Protein AF-A0A7G7BV36-F1 (afdb_monomer_lite)

Secondary structure (DSSP, 8-state):
-------SSTTGGGG---GGGGGSTTHHHHHHHHHHHHHHHTTTT--HHHHHHHHHHHHHHTHHHHHHHHHT-HHHHHHHHHHHHHHHHHHHHHHHHHHHHHHHHHT-

Structure (mmCIF, N/CA/C/O backbone):
data_AF-A0A7G7BV36-F1
#
_entry.id   AF-A0A7G7BV36-F1
#
loop_
_atom_site.group_PDB
_atom_site.id
_atom_site.type_symbol
_atom_site.label_atom_id
_atom_site.label_alt_id
_atom_site.label_comp_id
_atom_site.label_asym_id
_atom_site.label_entity_id
_atom_site.label_seq_id
_atom_site.pdbx_PDB_ins_code
_atom_site.Cartn_x
_atom_site.Cartn_y
_atom_site.Cartn_z
_atom_site.occupancy
_atom_site.B_iso_or_equiv
_atom_site.auth_seq_id
_atom_site.auth_comp_id
_atom_site.auth_asym_id
_atom_site.auth_atom_id
_atom_site.pdbx_PDB_model_num
ATOM 1 N N . MET A 1 1 ? 28.307 -38.841 17.014 1.00 47.25 1 MET A N 1
ATOM 2 C CA . MET A 1 1 ? 28.882 -37.527 16.684 1.00 47.25 1 MET A CA 1
ATOM 3 C C . MET A 1 1 ? 28.348 -37.129 15.323 1.00 47.25 1 MET A C 1
ATOM 5 O O . MET A 1 1 ? 28.893 -37.555 14.318 1.00 47.25 1 MET A O 1
ATOM 9 N N . THR A 1 2 ? 27.235 -36.406 15.333 1.00 45.88 2 THR A N 1
ATOM 10 C CA . THR A 1 2 ? 26.705 -35.633 14.204 1.00 45.88 2 THR A CA 1
ATOM 11 C C . THR A 1 2 ? 25.734 -34.646 14.835 1.00 45.88 2 THR A C 1
ATOM 13 O O . THR A 1 2 ? 24.549 -34.919 15.009 1.00 45.88 2 THR A O 1
ATOM 16 N N . GLU A 1 3 ? 26.304 -33.551 15.329 1.00 50.44 3 GLU A N 1
ATOM 17 C CA . GLU A 1 3 ? 25.565 -32.361 15.729 1.00 50.44 3 GLU A CA 1
ATOM 18 C C . GLU A 1 3 ? 24.902 -31.808 14.468 1.00 50.44 3 GLU A C 1
ATOM 20 O O . GLU A 1 3 ? 25.574 -31.354 13.547 1.00 50.44 3 GLU A O 1
ATOM 25 N N . ILE A 1 4 ? 23.578 -31.932 14.386 1.00 60.72 4 ILE A N 1
ATOM 26 C CA . ILE A 1 4 ? 22.799 -31.229 13.373 1.00 60.72 4 ILE A CA 1
ATOM 27 C C . ILE A 1 4 ? 22.741 -29.777 13.841 1.00 60.72 4 ILE A C 1
ATOM 29 O O . ILE A 1 4 ? 22.052 -29.444 14.808 1.00 60.72 4 ILE A O 1
ATOM 33 N N . GLU A 1 5 ? 23.538 -28.948 13.175 1.00 52.69 5 GLU A N 1
ATOM 34 C CA . GLU A 1 5 ? 23.657 -27.504 13.345 1.00 52.69 5 GLU A CA 1
ATOM 35 C C . GLU A 1 5 ? 22.271 -26.843 13.338 1.00 52.69 5 GLU A C 1
ATOM 37 O O . GLU A 1 5 ? 21.683 -26.519 12.307 1.00 52.69 5 GLU A O 1
ATOM 42 N N . THR A 1 6 ? 21.727 -26.635 14.536 1.00 55.41 6 THR A N 1
ATOM 43 C CA . THR A 1 6 ? 20.455 -25.946 14.782 1.00 55.41 6 THR A CA 1
ATOM 44 C C . THR A 1 6 ? 20.695 -24.432 14.756 1.00 55.41 6 THR A C 1
ATOM 46 O O . THR A 1 6 ? 20.451 -23.733 15.734 1.00 55.41 6 THR A O 1
ATOM 49 N N . GLN A 1 7 ? 21.251 -23.913 13.654 1.00 54.50 7 GLN A N 1
ATOM 50 C CA . GLN A 1 7 ? 21.733 -22.524 13.570 1.00 54.50 7 GLN A CA 1
ATOM 51 C C . GLN A 1 7 ? 21.055 -21.670 12.480 1.00 54.50 7 GLN A C 1
ATOM 53 O O . GLN A 1 7 ? 21.550 -20.598 12.144 1.00 54.50 7 GLN A O 1
ATOM 58 N N . ALA A 1 8 ? 19.896 -22.083 11.951 1.00 48.62 8 ALA A N 1
ATOM 59 C CA . ALA A 1 8 ? 19.180 -21.303 10.927 1.00 48.62 8 ALA A CA 1
ATOM 60 C C . ALA A 1 8 ? 17.662 -21.159 11.137 1.00 48.62 8 ALA A C 1
ATOM 62 O O . ALA A 1 8 ? 16.986 -20.595 10.284 1.00 48.62 8 ALA A O 1
ATOM 63 N N . TYR A 1 9 ? 17.100 -21.620 12.261 1.00 46.16 9 TYR A N 1
ATOM 64 C CA . TYR A 1 9 ? 15.658 -21.460 12.520 1.00 46.16 9 TYR A CA 1
ATOM 65 C C . TYR A 1 9 ? 15.308 -20.156 13.262 1.00 46.16 9 TYR A C 1
ATOM 67 O O . TYR A 1 9 ? 14.150 -19.754 13.307 1.00 46.16 9 TYR A O 1
ATOM 75 N N . GLY A 1 10 ? 16.310 -19.449 13.800 1.00 36.19 10 GLY A N 1
ATOM 76 C CA . GLY A 1 10 ? 16.119 -18.198 14.545 1.00 36.19 10 GLY A CA 1
ATOM 77 C C . GLY A 1 10 ? 15.828 -16.959 13.690 1.00 36.19 10 GLY A C 1
ATOM 78 O O . GLY A 1 10 ? 15.470 -15.928 14.246 1.00 36.19 10 GLY A O 1
ATOM 79 N N . SER A 1 11 ? 15.961 -17.028 12.357 1.00 48.06 11 SER A N 1
ATOM 80 C CA . SER A 1 11 ? 15.573 -15.922 11.460 1.00 48.06 11 SER A CA 1
ATOM 81 C C . SER A 1 11 ? 14.212 -16.130 10.785 1.00 48.06 11 SER A C 1
ATOM 83 O O . SER A 1 11 ? 13.743 -15.238 10.087 1.00 48.06 11 SER A O 1
ATOM 85 N N . ALA A 1 12 ? 13.535 -17.263 11.005 1.00 44.81 12 ALA A N 1
ATOM 86 C CA . ALA A 1 12 ? 12.222 -17.528 10.412 1.00 44.81 12 ALA A CA 1
ATOM 87 C C . ALA A 1 12 ? 11.088 -16.681 11.033 1.00 44.81 12 ALA A C 1
ATOM 89 O O . ALA A 1 12 ? 10.037 -16.518 10.418 1.00 44.81 12 ALA A O 1
ATOM 90 N N . GLU A 1 13 ? 11.314 -16.054 12.194 1.00 44.03 13 GLU A N 1
ATOM 91 C CA . GLU A 1 13 ? 10.442 -14.988 12.719 1.00 44.03 13 GLU A CA 1
ATOM 92 C C . GLU A 1 13 ? 10.525 -13.673 11.902 1.00 44.03 13 GLU A C 1
ATOM 94 O O . GLU A 1 13 ? 9.783 -12.731 12.177 1.00 44.03 13 GLU A O 1
ATOM 99 N N . ALA A 1 14 ? 11.389 -13.578 10.878 1.00 50.16 14 ALA A N 1
ATOM 100 C CA . ALA A 1 14 ? 11.705 -12.328 10.178 1.00 50.16 14 ALA A CA 1
ATOM 101 C C . ALA A 1 14 ? 10.730 -11.873 9.070 1.00 50.16 14 ALA A C 1
ATOM 103 O O . ALA A 1 14 ? 11.009 -10.867 8.421 1.00 50.16 14 ALA A O 1
ATOM 104 N N . ALA A 1 15 ? 9.585 -12.522 8.845 1.00 57.12 15 ALA A N 1
ATOM 105 C CA . ALA A 1 15 ? 8.557 -11.981 7.943 1.00 57.12 15 ALA A CA 1
ATOM 106 C C . ALA A 1 15 ? 7.182 -12.629 8.162 1.00 57.12 15 ALA A C 1
ATOM 108 O O . ALA A 1 15 ? 6.621 -13.228 7.243 1.00 57.12 15 ALA A O 1
ATOM 109 N N . TYR A 1 16 ? 6.609 -12.535 9.367 1.00 71.19 16 TYR A N 1
ATOM 110 C CA . TYR A 1 16 ? 5.201 -12.911 9.517 1.00 71.19 16 TYR A CA 1
ATOM 111 C C . TYR A 1 16 ? 4.338 -11.931 8.711 1.00 71.19 16 TYR A C 1
ATOM 113 O O . TYR A 1 16 ? 4.157 -10.774 9.093 1.00 71.19 16 TYR A O 1
ATOM 121 N N . THR A 1 17 ? 3.866 -12.389 7.551 1.00 88.19 17 THR A N 1
ATOM 122 C CA . THR A 1 17 ? 2.973 -11.618 6.688 1.00 88.19 17 THR A CA 1
AT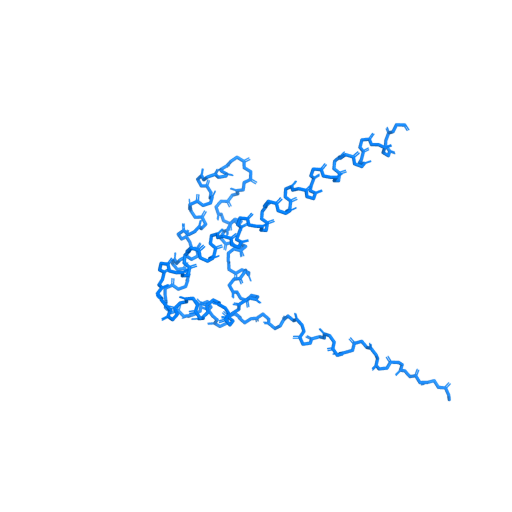OM 123 C C . THR A 1 17 ? 1.578 -11.679 7.290 1.00 88.19 17 THR A C 1
ATOM 125 O O . THR A 1 17 ? 0.946 -12.733 7.331 1.00 88.19 17 THR A O 1
ATOM 128 N N . ASP A 1 18 ? 1.111 -10.544 7.790 1.00 90.94 18 ASP A N 1
ATOM 129 C CA . ASP A 1 18 ? -0.170 -10.419 8.463 1.00 90.94 18 ASP A CA 1
ATOM 130 C C . ASP A 1 18 ? -1.251 -10.010 7.464 1.00 90.94 18 ASP A C 1
ATOM 132 O O . ASP A 1 18 ? -1.534 -8.830 7.259 1.00 90.94 18 ASP A O 1
ATOM 136 N N . TRP A 1 19 ? -1.860 -11.008 6.830 1.00 93.62 19 TRP A N 1
ATOM 137 C CA . TRP A 1 19 ? -2.935 -10.799 5.862 1.00 93.62 19 TRP A CA 1
ATOM 138 C C . TRP A 1 19 ? -4.226 -10.256 6.484 1.00 93.62 19 TRP A C 1
ATOM 140 O O . TRP A 1 19 ? -5.013 -9.635 5.771 1.00 93.62 19 TRP A O 1
ATOM 150 N N . ALA A 1 20 ? -4.427 -10.411 7.798 1.00 95.06 20 ALA A N 1
ATOM 151 C CA . ALA A 1 20 ? -5.638 -9.943 8.474 1.00 95.06 20 ALA A CA 1
ATOM 152 C C . ALA A 1 20 ? -5.758 -8.410 8.465 1.00 95.06 20 ALA A C 1
ATOM 154 O O . ALA A 1 20 ? -6.852 -7.872 8.599 1.00 95.06 20 ALA A O 1
ATOM 155 N N . VAL A 1 21 ? -4.654 -7.679 8.256 1.00 94.62 21 VAL A N 1
ATOM 156 C CA . VAL A 1 21 ? -4.691 -6.216 8.085 1.00 94.62 21 VAL A CA 1
ATOM 157 C C . VAL A 1 21 ? -5.528 -5.778 6.879 1.00 94.62 21 VAL A C 1
ATOM 159 O O . VAL A 1 21 ? -6.016 -4.653 6.845 1.00 94.62 21 VAL A O 1
ATOM 162 N N . LEU A 1 22 ? -5.706 -6.648 5.879 1.00 95.94 22 LEU A N 1
ATOM 163 C CA . LEU A 1 22 ? -6.498 -6.338 4.688 1.00 95.94 22 LEU A CA 1
ATOM 164 C C . LEU A 1 22 ? -8.006 -6.365 4.952 1.00 95.94 22 LEU A C 1
ATOM 166 O O . LEU A 1 22 ? -8.770 -5.895 4.107 1.00 95.94 22 LEU A O 1
ATOM 170 N N . ASP A 1 23 ? -8.428 -6.910 6.088 1.00 96.31 23 ASP A N 1
ATOM 171 C CA . ASP A 1 23 ? -9.835 -6.981 6.479 1.00 96.31 23 ASP A CA 1
ATOM 172 C C . ASP A 1 23 ? -10.248 -5.788 7.358 1.00 96.31 23 ASP A C 1
ATOM 174 O O . ASP A 1 23 ? -11.431 -5.592 7.627 1.00 96.31 23 ASP A O 1
ATOM 178 N N . GLU A 1 24 ? -9.286 -4.945 7.747 1.00 94.25 24 GLU A N 1
ATOM 179 C CA . GLU A 1 24 ? -9.534 -3.675 8.426 1.00 94.25 24 GLU A CA 1
ATOM 180 C C . GLU A 1 24 ? -10.286 -2.705 7.500 1.00 94.25 24 GLU A C 1
ATOM 182 O O . GLU A 1 24 ? -9.975 -2.550 6.308 1.00 94.25 24 GLU A O 1
ATOM 187 N N . GLU A 1 25 ? -11.267 -2.003 8.064 1.00 95.19 25 GLU A N 1
ATOM 188 C CA . GLU A 1 25 ? -12.108 -1.087 7.305 1.00 95.19 25 GLU A CA 1
ATOM 189 C C . GLU A 1 25 ? -11.269 -0.001 6.607 1.00 95.19 25 GLU A C 1
ATOM 191 O O . GLU A 1 25 ? -10.391 0.640 7.186 1.00 95.19 25 GLU A O 1
ATOM 196 N N . GLY A 1 26 ? -11.530 0.201 5.315 1.00 90.88 26 GLY A N 1
ATOM 197 C CA . GLY A 1 26 ? -10.861 1.220 4.508 1.00 90.88 26 GLY A CA 1
ATOM 198 C C . GLY A 1 26 ? -9.489 0.828 3.949 1.00 90.88 26 GLY A C 1
ATOM 199 O O . GLY A 1 26 ? -9.056 1.462 2.985 1.00 90.88 26 GLY A O 1
ATOM 200 N N . VAL A 1 27 ? -8.832 -0.235 4.431 1.00 96.25 27 VAL A N 1
ATOM 201 C CA . VAL A 1 27 ? -7.483 -0.619 3.960 1.00 96.25 27 VAL A CA 1
ATOM 202 C C . VAL A 1 27 ? -7.465 -0.966 2.471 1.00 96.25 27 VAL A C 1
ATOM 204 O O . VAL A 1 27 ? -6.667 -0.407 1.716 1.00 96.25 27 VAL A O 1
ATOM 207 N N . ARG A 1 28 ? -8.382 -1.822 2.004 1.00 96.62 28 ARG A N 1
ATOM 208 C CA . ARG A 1 28 ? -8.467 -2.195 0.575 1.00 96.62 28 ARG A CA 1
ATOM 209 C C . ARG A 1 28 ? -8.823 -1.014 -0.326 1.00 96.62 28 ARG A C 1
ATOM 211 O O . ARG A 1 28 ? -8.300 -0.908 -1.434 1.00 96.62 28 ARG A O 1
ATOM 218 N N . SER A 1 29 ? -9.672 -0.108 0.161 1.00 96.81 29 SER A N 1
ATOM 219 C CA . SER A 1 29 ? -10.034 1.118 -0.561 1.00 96.81 29 SER A CA 1
ATOM 220 C C . SER A 1 29 ? -8.814 2.023 -0.746 1.00 96.81 29 SER A C 1
ATOM 222 O O . SER A 1 29 ? -8.530 2.466 -1.860 1.00 96.81 29 SER A O 1
ATOM 224 N N . VAL A 1 30 ? -8.019 2.210 0.315 1.00 97.50 30 VAL A N 1
ATOM 225 C CA . VAL A 1 30 ? -6.753 2.951 0.246 1.00 97.50 30 VAL A CA 1
ATOM 226 C C . VAL A 1 30 ? -5.765 2.273 -0.705 1.00 97.50 30 VAL A C 1
ATOM 228 O O . VAL A 1 30 ? -5.165 2.958 -1.530 1.00 97.50 30 VAL A O 1
ATOM 231 N N . ALA A 1 31 ? -5.635 0.944 -0.657 1.00 97.19 31 ALA A N 1
ATOM 232 C CA . ALA A 1 31 ? -4.763 0.204 -1.569 1.00 97.19 31 ALA A CA 1
ATOM 233 C C . ALA A 1 31 ? -5.150 0.413 -3.043 1.00 97.19 31 ALA A C 1
ATOM 235 O O . ALA A 1 31 ? -4.279 0.649 -3.879 1.00 97.19 31 ALA A O 1
ATOM 236 N N . ARG A 1 32 ? -6.448 0.378 -3.379 1.00 97.12 32 ARG A N 1
ATOM 237 C CA . ARG A 1 32 ? -6.910 0.648 -4.751 1.00 97.12 32 ARG A CA 1
ATOM 238 C C . ARG A 1 32 ? -6.705 2.110 -5.146 1.00 97.12 32 ARG A C 1
ATOM 240 O O . ARG A 1 32 ? -6.302 2.377 -6.274 1.00 97.12 32 ARG A O 1
ATOM 247 N N . ALA A 1 33 ? -6.942 3.054 -4.235 1.00 97.12 33 ALA A N 1
ATOM 248 C CA . ALA A 1 33 ? -6.721 4.476 -4.494 1.00 97.12 33 ALA A CA 1
ATOM 249 C C . ALA A 1 33 ? -5.246 4.777 -4.812 1.00 97.12 33 ALA A C 1
ATOM 251 O O . ALA A 1 33 ? -4.964 5.434 -5.816 1.00 97.12 33 ALA A O 1
ATOM 252 N N . VAL A 1 34 ? -4.320 4.232 -4.013 1.00 96.19 34 VAL A N 1
ATOM 253 C CA . VAL A 1 34 ? -2.874 4.362 -4.242 1.00 96.19 34 VAL A CA 1
ATOM 254 C C . VAL A 1 34 ? -2.476 3.713 -5.564 1.00 96.19 34 VAL A C 1
ATOM 256 O O . VAL A 1 34 ? -1.794 4.354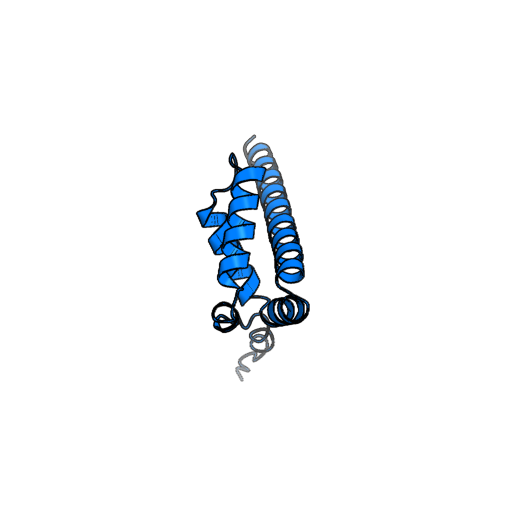 -6.356 1.00 96.19 34 VAL A O 1
ATOM 259 N N . ALA A 1 35 ? -2.942 2.492 -5.844 1.00 94.81 35 ALA A N 1
ATOM 260 C CA . ALA A 1 35 ? -2.643 1.793 -7.094 1.00 94.81 35 ALA A CA 1
ATOM 261 C C . ALA A 1 35 ? -3.114 2.572 -8.328 1.00 94.81 35 ALA A C 1
ATOM 263 O O . ALA A 1 35 ? -2.357 2.750 -9.276 1.00 94.81 35 ALA A O 1
ATOM 264 N N . ARG A 1 36 ? -4.330 3.128 -8.288 1.00 94.31 36 ARG A N 1
ATOM 265 C CA . ARG A 1 36 ? -4.875 3.948 -9.377 1.00 94.31 36 ARG A CA 1
ATOM 266 C C . ARG A 1 36 ? -4.112 5.257 -9.572 1.00 94.31 36 ARG A C 1
ATOM 268 O O . ARG A 1 36 ? -4.081 5.784 -10.683 1.00 94.31 36 ARG A O 1
ATOM 275 N N . GLN A 1 37 ? -3.569 5.838 -8.504 1.00 93.12 37 GLN A N 1
ATOM 276 C CA . GLN A 1 37 ? -2.678 6.991 -8.621 1.00 93.12 37 GLN A CA 1
ATOM 277 C C . GLN A 1 37 ? -1.343 6.569 -9.248 1.00 93.12 37 GLN A C 1
ATOM 279 O O . GLN A 1 37 ? -0.903 7.189 -10.210 1.00 93.12 37 GLN A O 1
ATOM 284 N N . PHE A 1 38 ? -0.757 5.470 -8.777 1.00 89.00 38 PHE A N 1
ATOM 285 C CA . PHE A 1 38 ? 0.496 4.934 -9.303 1.00 89.00 38 PHE A CA 1
ATOM 286 C C . PHE A 1 38 ? 0.407 4.565 -10.785 1.00 89.00 38 PHE A C 1
ATOM 288 O O . PHE A 1 38 ? 1.260 4.967 -11.568 1.00 89.00 38 PHE A O 1
ATOM 295 N N . GLY A 1 39 ? -0.662 3.882 -11.193 1.00 86.62 39 GLY A N 1
ATOM 296 C CA . GLY A 1 39 ? -0.916 3.542 -12.590 1.00 86.62 39 GLY A CA 1
ATOM 297 C C . GLY A 1 39 ? -1.140 4.765 -13.483 1.00 86.62 39 GLY A C 1
ATOM 298 O O . GLY A 1 39 ? -0.971 4.665 -14.687 1.00 86.62 39 GLY A O 1
ATOM 299 N N . ARG A 1 40 ? -1.481 5.939 -12.928 1.00 87.50 40 ARG A N 1
ATOM 300 C CA . ARG A 1 40 ? -1.505 7.203 -13.686 1.00 87.50 40 ARG A CA 1
ATOM 301 C C . ARG A 1 40 ? -0.118 7.829 -13.788 1.00 87.50 40 ARG A C 1
ATOM 303 O O . ARG A 1 40 ? 0.277 8.234 -14.876 1.00 87.50 40 ARG A O 1
ATOM 310 N N . ASP A 1 41 ? 0.610 7.882 -12.678 1.00 87.12 41 ASP A N 1
ATOM 311 C CA . ASP A 1 41 ? 1.930 8.519 -12.601 1.00 87.12 41 ASP A CA 1
ATOM 312 C C . ASP A 1 41 ? 3.014 7.706 -13.343 1.00 87.12 41 ASP A C 1
ATOM 314 O O . ASP A 1 41 ? 3.993 8.272 -13.831 1.00 87.12 41 ASP A O 1
ATOM 318 N N . TYR A 1 42 ? 2.816 6.389 -13.473 1.00 79.19 42 TYR A N 1
ATOM 319 C CA . TYR A 1 42 ? 3.760 5.424 -14.050 1.00 79.19 42 TYR A CA 1
ATOM 320 C C . TYR A 1 42 ? 3.126 4.526 -15.131 1.00 79.19 42 TYR A C 1
ATOM 322 O O . TYR A 1 42 ? 3.602 3.422 -15.375 1.00 79.19 42 TYR A O 1
ATOM 330 N N . ALA A 1 43 ? 2.074 4.999 -15.811 1.00 70.25 43 ALA A N 1
ATOM 331 C CA . ALA A 1 43 ? 1.250 4.220 -16.753 1.00 70.25 43 ALA A CA 1
ATOM 332 C C . ALA A 1 43 ? 2.021 3.447 -17.841 1.00 70.25 43 ALA A C 1
ATOM 334 O O . ALA A 1 43 ? 1.532 2.448 -18.357 1.00 70.25 43 ALA A O 1
ATOM 335 N N . LEU A 1 44 ? 3.210 3.921 -18.225 1.00 71.44 44 LEU A N 1
ATOM 336 C CA . LEU A 1 44 ? 4.043 3.300 -19.260 1.00 71.44 44 LEU A CA 1
ATOM 337 C C . LEU A 1 44 ? 4.935 2.164 -18.733 1.00 71.44 44 LEU A C 1
ATOM 339 O O . LEU A 1 44 ? 5.573 1.482 -19.530 1.00 71.44 44 LEU A O 1
ATOM 343 N N . THR A 1 45 ? 5.041 1.997 -17.413 1.00 75.19 45 THR A N 1
ATOM 344 C CA . THR A 1 45 ? 6.021 1.104 -16.775 1.00 75.19 45 THR A CA 1
ATOM 345 C C . THR A 1 45 ? 5.442 0.192 -15.698 1.00 75.19 45 THR A C 1
ATOM 347 O O . THR A 1 45 ? 6.111 -0.775 -15.331 1.00 75.19 45 THR A O 1
ATOM 350 N N . LEU A 1 46 ? 4.235 0.464 -15.196 1.00 78.12 46 LEU A N 1
ATOM 351 C CA . LEU A 1 46 ? 3.564 -0.370 -14.202 1.00 78.12 46 LEU A CA 1
ATOM 352 C C . LEU A 1 46 ? 2.047 -0.356 -14.408 1.00 78.12 46 LEU A C 1
ATOM 354 O O . LEU A 1 46 ? 1.429 0.711 -14.447 1.00 78.12 46 LEU A O 1
ATOM 358 N N . GLU A 1 47 ? 1.447 -1.541 -14.495 1.00 87.62 47 GLU A N 1
ATOM 359 C CA . GLU A 1 47 ? -0.003 -1.691 -14.604 1.00 87.62 47 GLU A CA 1
ATOM 360 C C . GLU A 1 47 ? -0.694 -1.411 -13.257 1.00 87.62 47 GLU A C 1
ATOM 362 O O . GLU A 1 47 ? -0.140 -1.662 -12.185 1.00 87.62 47 GLU A O 1
ATOM 367 N N . GLU A 1 48 ? -1.926 -0.883 -13.289 1.00 90.25 48 GLU A N 1
ATOM 368 C CA . GLU A 1 48 ? -2.682 -0.575 -12.062 1.00 90.25 48 GLU A CA 1
ATOM 369 C C . GLU A 1 48 ? -2.906 -1.825 -11.200 1.00 90.25 48 GLU A C 1
ATOM 371 O O . GLU A 1 48 ? -2.836 -1.741 -9.974 1.00 90.25 48 GLU A O 1
ATOM 376 N N . ASP A 1 49 ? -3.166 -2.976 -11.822 1.00 91.31 49 ASP A N 1
ATOM 377 C CA . ASP A 1 49 ? -3.424 -4.216 -11.092 1.00 91.31 49 ASP A CA 1
ATOM 378 C C . ASP A 1 49 ? -2.144 -4.772 -10.445 1.00 91.31 49 ASP A C 1
ATOM 380 O O . ASP A 1 49 ? -2.199 -5.204 -9.291 1.00 91.31 49 ASP A O 1
ATOM 384 N N . ASP A 1 50 ? -0.985 -4.642 -11.097 1.00 90.00 50 ASP A N 1
ATOM 385 C CA . ASP A 1 50 ? 0.318 -4.952 -10.493 1.00 90.00 50 ASP A CA 1
ATOM 386 C C . ASP A 1 50 ? 0.609 -4.028 -9.305 1.00 90.00 50 ASP A C 1
ATOM 388 O O . ASP A 1 50 ? 0.944 -4.483 -8.209 1.00 90.00 50 ASP A O 1
ATOM 392 N N . ALA A 1 51 ? 0.403 -2.718 -9.481 1.00 92.19 51 ALA A N 1
ATOM 393 C CA . ALA A 1 51 ? 0.544 -1.741 -8.404 1.00 92.19 51 ALA A CA 1
ATOM 394 C C . ALA A 1 51 ? -0.394 -2.051 -7.225 1.00 92.19 51 ALA A C 1
ATOM 396 O O . ALA A 1 51 ? -0.036 -1.840 -6.064 1.00 92.19 51 ALA A O 1
ATOM 397 N N . HIS A 1 52 ? -1.595 -2.561 -7.509 1.00 95.69 52 HIS A N 1
ATOM 398 C CA . HIS A 1 52 ? -2.551 -2.964 -6.489 1.00 95.69 52 HIS A CA 1
ATOM 399 C C . HIS A 1 52 ? -2.081 -4.194 -5.717 1.00 95.69 52 HIS A C 1
ATOM 401 O O . HIS A 1 52 ? -2.121 -4.174 -4.486 1.00 95.69 52 HIS A O 1
ATOM 407 N N . GLN A 1 53 ? -1.604 -5.233 -6.401 1.00 94.12 53 GLN A N 1
ATOM 408 C CA . GLN A 1 53 ? -1.085 -6.433 -5.742 1.00 94.12 53 GLN A CA 1
ATOM 409 C C . GLN A 1 53 ? 0.126 -6.112 -4.864 1.00 94.12 53 GLN A C 1
ATOM 411 O O . GLN A 1 53 ? 0.156 -6.491 -3.693 1.00 94.12 53 GLN A O 1
ATOM 416 N N . GLU A 1 54 ? 1.072 -5.326 -5.374 1.00 93.75 54 GLU A N 1
ATOM 417 C CA . GLU A 1 54 ? 2.231 -4.877 -4.598 1.00 93.75 54 GLU A CA 1
ATOM 418 C C . GLU A 1 54 ? 1.816 -4.055 -3.372 1.00 93.75 54 GLU A C 1
ATOM 420 O O . GLU A 1 54 ? 2.337 -4.246 -2.271 1.00 93.75 54 GLU A O 1
ATOM 425 N N . ALA A 1 55 ? 0.811 -3.186 -3.511 1.00 95.69 55 ALA A N 1
ATOM 426 C CA . ALA A 1 55 ? 0.264 -2.451 -2.378 1.00 95.69 55 ALA A CA 1
ATOM 427 C C . ALA A 1 55 ? -0.307 -3.389 -1.293 1.00 95.69 55 ALA A C 1
ATOM 429 O O . ALA A 1 55 ? -0.065 -3.160 -0.105 1.00 95.69 55 ALA A O 1
ATOM 430 N N . LEU A 1 56 ? -1.021 -4.457 -1.671 1.00 96.81 56 LEU A N 1
ATOM 431 C CA . LEU A 1 56 ? -1.541 -5.458 -0.728 1.00 96.81 56 LEU A CA 1
ATOM 432 C C . LEU A 1 56 ? -0.413 -6.239 -0.040 1.00 96.81 56 LEU A C 1
ATOM 434 O O . LEU A 1 56 ? -0.463 -6.442 1.175 1.00 96.81 56 LEU A O 1
ATOM 438 N N . VAL A 1 57 ? 0.628 -6.619 -0.785 1.00 95.00 57 VAL A N 1
ATOM 439 C CA . VAL A 1 57 ? 1.814 -7.294 -0.237 1.00 95.00 57 VAL A CA 1
ATOM 440 C C . VAL A 1 57 ? 2.535 -6.393 0.766 1.00 95.00 57 VAL A C 1
ATOM 442 O O . VAL A 1 57 ? 2.869 -6.839 1.863 1.00 95.00 57 VAL A O 1
ATOM 445 N N . ILE A 1 58 ? 2.730 -5.107 0.459 1.00 95.00 58 ILE A N 1
ATOM 446 C CA . ILE A 1 58 ? 3.346 -4.144 1.389 1.00 95.00 58 ILE A CA 1
ATOM 447 C C . ILE A 1 58 ? 2.526 -4.018 2.676 1.00 95.00 58 ILE A C 1
ATOM 449 O O . ILE A 1 58 ? 3.100 -3.980 3.766 1.00 95.00 58 ILE A O 1
ATOM 453 N N . LEU A 1 59 ? 1.199 -3.940 2.561 1.00 96.31 59 LEU A N 1
ATOM 454 C CA . LEU A 1 59 ? 0.310 -3.847 3.717 1.00 96.31 59 LEU A CA 1
ATOM 455 C C . LEU A 1 59 ? 0.444 -5.080 4.610 1.00 96.31 59 LEU A C 1
ATOM 457 O O . LEU A 1 59 ? 0.663 -4.929 5.809 1.00 96.31 59 LEU A O 1
ATOM 461 N N . ALA A 1 60 ? 0.388 -6.279 4.029 1.00 95.38 60 ALA A N 1
ATOM 462 C CA . ALA A 1 60 ? 0.449 -7.525 4.782 1.00 95.38 60 ALA A CA 1
ATOM 463 C C . ALA A 1 60 ? 1.841 -7.779 5.391 1.00 95.38 60 ALA A C 1
ATOM 465 O O . ALA A 1 60 ? 1.969 -8.134 6.562 1.00 95.38 60 ALA A O 1
ATOM 466 N N . THR A 1 61 ? 2.914 -7.520 4.641 1.00 94.38 61 THR A N 1
ATOM 467 C CA . THR A 1 61 ? 4.300 -7.687 5.126 1.00 94.38 61 THR A CA 1
ATOM 468 C C . THR A 1 61 ? 4.688 -6.661 6.192 1.00 94.38 61 THR A C 1
ATOM 470 O O . THR A 1 61 ? 5.618 -6.883 6.967 1.00 94.38 61 THR A O 1
ATOM 473 N N . ARG A 1 62 ? 3.975 -5.530 6.262 1.00 93.81 62 ARG A N 1
ATOM 474 C CA . ARG A 1 62 ? 4.182 -4.459 7.249 1.00 93.81 62 ARG A CA 1
ATOM 475 C C . ARG A 1 62 ? 2.911 -4.177 8.048 1.00 93.81 6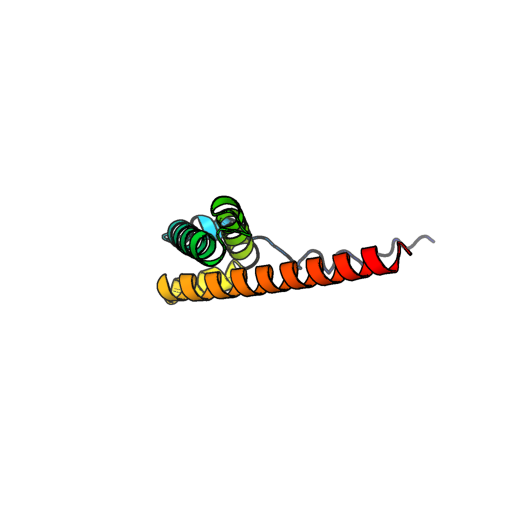2 ARG A C 1
ATOM 477 O O . ARG A 1 62 ? 2.613 -3.019 8.355 1.00 93.81 62 ARG A O 1
ATOM 484 N N . GLY A 1 63 ? 2.178 -5.233 8.411 1.00 93.81 63 GLY A N 1
ATOM 485 C CA . GLY A 1 63 ? 0.857 -5.131 9.041 1.00 93.81 63 GLY A CA 1
ATOM 486 C C . GLY A 1 63 ? 0.833 -4.242 10.287 1.00 93.81 63 GLY A C 1
ATOM 487 O O . GLY A 1 63 ? -0.060 -3.410 10.443 1.00 93.81 63 GLY A O 1
ATOM 488 N N . ARG A 1 64 ? 1.860 -4.316 11.146 1.00 93.44 64 ARG A N 1
ATOM 489 C CA . ARG A 1 64 ? 1.970 -3.451 12.336 1.00 93.44 64 ARG A CA 1
ATOM 490 C C . ARG A 1 64 ? 2.024 -1.966 11.969 1.00 93.44 64 ARG A C 1
ATOM 492 O O . ARG A 1 64 ? 1.305 -1.165 12.562 1.00 93.44 64 ARG A O 1
ATOM 499 N N . GLN A 1 65 ? 2.868 -1.590 11.012 1.00 95.25 65 GLN A N 1
ATOM 500 C CA . GLN A 1 65 ? 3.021 -0.203 10.573 1.00 95.25 65 GLN A CA 1
ATOM 501 C C . GLN A 1 65 ? 1.778 0.284 9.822 1.00 95.25 65 GLN A C 1
ATOM 503 O O . GLN A 1 65 ? 1.367 1.426 10.010 1.00 95.25 65 GLN A O 1
ATOM 508 N N . ALA A 1 66 ? 1.160 -0.585 9.019 1.00 95.44 66 ALA A N 1
ATOM 509 C CA . ALA A 1 66 ? -0.088 -0.288 8.328 1.00 95.44 66 ALA A CA 1
ATOM 510 C C . ALA A 1 66 ? -1.216 0.023 9.325 1.00 95.44 66 ALA A C 1
ATOM 512 O O . ALA A 1 66 ? -1.867 1.057 9.194 1.00 95.44 66 ALA A O 1
ATOM 513 N N . ARG A 1 67 ? -1.382 -0.784 10.384 1.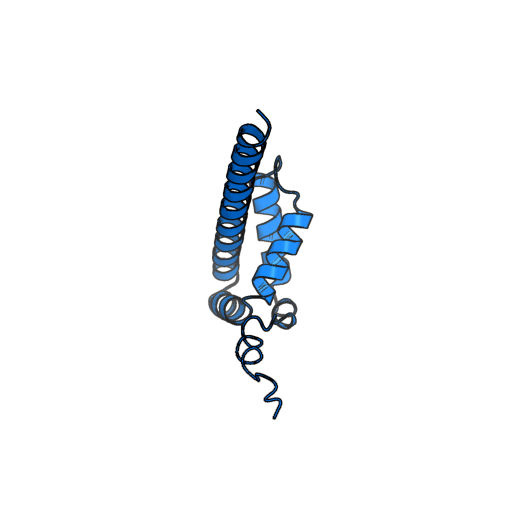00 95.31 67 ARG A N 1
ATOM 514 C CA . ARG A 1 67 ? -2.353 -0.499 11.457 1.00 95.31 67 ARG A CA 1
ATOM 515 C C . ARG A 1 67 ? -2.039 0.786 12.215 1.00 95.31 67 ARG A C 1
ATOM 517 O O . ARG A 1 67 ? -2.948 1.553 12.507 1.00 95.31 67 ARG A O 1
ATOM 524 N N . GLN A 1 68 ? -0.766 1.058 12.503 1.00 95.94 68 GLN A N 1
ATOM 525 C CA . GLN A 1 68 ? -0.363 2.319 13.139 1.00 95.94 68 GLN A CA 1
ATOM 526 C C . GLN A 1 68 ? -0.707 3.536 12.273 1.00 95.94 68 GLN A C 1
ATOM 528 O O . GLN A 1 68 ? -1.190 4.536 12.797 1.00 95.94 68 GLN A O 1
ATOM 533 N N . ALA A 1 69 ? -0.488 3.453 10.960 1.00 96.81 69 ALA A N 1
ATOM 534 C CA . ALA A 1 69 ? -0.860 4.512 10.030 1.00 96.81 69 ALA A CA 1
ATOM 535 C C . ALA A 1 69 ? -2.386 4.649 9.911 1.00 96.81 69 ALA A C 1
ATOM 537 O O . ALA A 1 69 ? -2.898 5.764 9.941 1.00 96.81 69 ALA A O 1
ATOM 538 N N . LEU A 1 70 ? -3.117 3.531 9.842 1.00 96.12 70 LEU A N 1
ATOM 539 C CA . LEU A 1 70 ? -4.581 3.516 9.801 1.00 96.12 70 LEU A CA 1
ATOM 540 C C . LEU A 1 70 ? -5.197 4.132 11.062 1.00 96.12 70 LEU A C 1
ATOM 542 O O . LEU A 1 70 ? -6.129 4.922 10.951 1.00 96.12 70 LEU A O 1
ATOM 546 N N . ALA A 1 71 ? -4.638 3.844 12.240 1.00 96.50 71 ALA A N 1
ATOM 547 C CA . ALA A 1 71 ? -5.071 4.427 13.510 1.00 96.50 71 ALA A CA 1
ATOM 548 C C . ALA A 1 71 ? -4.919 5.960 13.553 1.00 96.50 71 ALA A C 1
ATOM 550 O O . ALA A 1 71 ? -5.599 6.624 14.330 1.00 96.50 71 ALA A O 1
ATOM 551 N N . GLN A 1 72 ? -4.051 6.532 12.711 1.00 97.19 72 GLN A N 1
ATOM 552 C CA . GLN A 1 72 ? -3.906 7.983 12.530 1.00 97.19 72 GLN A CA 1
ATOM 553 C C . GLN A 1 72 ? -4.803 8.544 11.411 1.00 97.19 72 GLN A C 1
ATOM 555 O O . GLN A 1 72 ? -4.873 9.759 11.228 1.00 97.19 72 GLN A O 1
ATOM 560 N N . GLY A 1 73 ? -5.488 7.677 10.663 1.00 96.25 73 GLY A N 1
ATOM 561 C CA . GLY A 1 73 ? -6.429 8.019 9.603 1.00 96.25 73 GLY A CA 1
ATOM 562 C C . GLY A 1 73 ? -6.040 7.467 8.229 1.00 96.25 73 GLY A C 1
ATOM 563 O O . GLY A 1 73 ? -4.871 7.272 7.891 1.00 96.25 73 GLY A O 1
ATOM 564 N N . THR A 1 74 ? -7.045 7.279 7.374 1.00 96.12 74 THR A N 1
ATOM 565 C CA . THR A 1 74 ? -6.883 6.729 6.016 1.00 96.12 74 THR A CA 1
ATOM 566 C C . THR A 1 74 ? -5.982 7.580 5.119 1.00 96.12 74 THR A C 1
ATOM 568 O O . THR A 1 74 ? -5.242 7.034 4.303 1.00 96.12 74 THR A O 1
ATOM 571 N N . GLY A 1 75 ? -5.966 8.905 5.297 1.00 96.88 75 GLY A N 1
ATOM 572 C CA . GLY A 1 75 ? -5.048 9.798 4.579 1.00 96.88 75 GLY A CA 1
ATOM 573 C C . GLY A 1 75 ? -3.574 9.570 4.939 1.00 96.88 75 GLY A C 1
ATOM 574 O O . GLY A 1 75 ? -2.700 9.655 4.073 1.00 96.88 75 GLY A O 1
ATOM 575 N N . VAL A 1 76 ? -3.290 9.218 6.199 1.00 97.81 76 VAL A N 1
ATOM 576 C CA . VAL A 1 76 ? -1.935 8.872 6.652 1.00 97.81 76 VAL A CA 1
ATOM 577 C C . VAL A 1 76 ? -1.519 7.527 6.067 1.00 97.81 76 VAL A C 1
ATOM 579 O O . VAL A 1 76 ? -0.422 7.424 5.515 1.00 97.81 76 VAL A O 1
ATOM 582 N N . LEU A 1 77 ? -2.414 6.532 6.097 1.00 98.00 77 LEU A N 1
ATOM 583 C CA . LEU A 1 77 ? -2.187 5.240 5.448 1.00 98.00 77 LEU A CA 1
ATOM 584 C C . LEU A 1 77 ? -1.916 5.400 3.948 1.00 98.00 77 LEU A C 1
ATOM 586 O O . LEU A 1 77 ? -0.959 4.820 3.441 1.00 98.00 77 LEU A O 1
ATOM 590 N N . HIS A 1 78 ? -2.701 6.226 3.253 1.00 97.88 78 HIS A N 1
ATOM 591 C CA . HIS A 1 78 ? -2.519 6.503 1.830 1.00 97.88 78 HIS A CA 1
ATOM 592 C C . HIS A 1 78 ? -1.124 7.062 1.538 1.00 97.88 78 HIS A C 1
ATOM 594 O O . HIS A 1 78 ? -0.394 6.522 0.708 1.00 97.88 78 HIS A O 1
ATOM 600 N N . ARG A 1 79 ? -0.721 8.127 2.245 1.00 97.44 79 ARG A N 1
ATOM 601 C CA . ARG A 1 79 ? 0.604 8.741 2.071 1.00 97.44 79 ARG A CA 1
ATOM 602 C C . ARG A 1 79 ? 1.730 7.753 2.375 1.00 97.44 79 ARG A C 1
ATOM 604 O O . ARG A 1 79 ? 2.706 7.694 1.629 1.00 97.44 79 ARG A O 1
ATOM 611 N N . TRP A 1 80 ? 1.603 6.996 3.462 1.00 97.69 80 TRP A N 1
ATOM 612 C CA . TRP A 1 80 ? 2.588 5.996 3.865 1.00 97.69 80 TRP A CA 1
ATOM 613 C C . TRP A 1 80 ? 2.742 4.896 2.808 1.00 97.69 80 TRP A C 1
ATOM 615 O O . TRP A 1 80 ? 3.864 4.593 2.398 1.00 97.69 80 TRP A O 1
ATOM 625 N N . LEU A 1 81 ? 1.628 4.345 2.325 1.00 97.38 81 LEU A N 1
ATOM 626 C CA . LEU A 1 81 ? 1.615 3.264 1.343 1.00 97.38 81 LEU A CA 1
ATOM 627 C C . LEU A 1 81 ? 2.180 3.730 0.000 1.00 97.38 81 LEU A C 1
ATOM 629 O O . LEU A 1 81 ? 3.032 3.055 -0.572 1.00 97.38 81 LEU A O 1
ATOM 633 N N . HIS A 1 82 ? 1.785 4.923 -0.448 1.00 95.50 82 HIS A N 1
ATOM 634 C CA . HIS A 1 82 ? 2.310 5.535 -1.664 1.00 95.50 82 HIS A CA 1
ATOM 635 C C . HIS A 1 82 ? 3.836 5.703 -1.613 1.00 95.50 82 HIS A C 1
ATOM 637 O O . HIS A 1 82 ? 4.530 5.365 -2.570 1.00 95.50 82 HIS A O 1
ATOM 643 N N . GLN A 1 83 ? 4.383 6.199 -0.496 1.00 95.50 83 GLN A N 1
ATOM 644 C CA . GLN A 1 83 ? 5.834 6.344 -0.349 1.00 95.50 83 GLN A CA 1
ATOM 645 C C . GLN A 1 83 ? 6.544 4.987 -0.428 1.00 95.50 83 GLN A C 1
ATOM 647 O O . GLN A 1 83 ? 7.554 4.865 -1.113 1.00 95.50 83 GLN A O 1
ATOM 652 N N . ARG A 1 84 ? 6.004 3.953 0.228 1.00 94.75 84 ARG A N 1
ATOM 653 C CA . ARG A 1 84 ? 6.608 2.613 0.212 1.00 94.75 84 ARG A CA 1
ATOM 654 C C . ARG A 1 84 ? 6.596 1.973 -1.167 1.00 94.75 84 ARG A C 1
ATOM 656 O O . ARG A 1 84 ? 7.611 1.399 -1.556 1.00 94.75 84 ARG A O 1
ATOM 663 N N . LEU A 1 85 ? 5.484 2.094 -1.884 1.00 92.69 85 LEU A N 1
ATOM 664 C CA . LEU A 1 85 ? 5.366 1.582 -3.243 1.00 92.69 85 LEU A CA 1
ATOM 665 C C . LEU A 1 85 ? 6.357 2.293 -4.176 1.00 92.69 85 LEU A C 1
ATOM 667 O O . LEU A 1 85 ? 7.057 1.645 -4.950 1.00 92.69 85 LEU A O 1
ATOM 671 N N . ARG A 1 86 ? 6.515 3.614 -4.019 1.00 91.88 86 ARG A N 1
ATOM 672 C CA . ARG A 1 86 ? 7.516 4.406 -4.746 1.00 91.88 86 ARG A CA 1
ATOM 673 C C . ARG A 1 86 ? 8.945 3.982 -4.458 1.00 91.88 86 ARG A C 1
ATOM 675 O O . ARG A 1 86 ? 9.712 3.804 -5.399 1.00 91.88 86 ARG A O 1
ATOM 682 N N . ASP A 1 87 ? 9.308 3.829 -3.190 1.00 91.25 87 ASP A N 1
ATOM 683 C CA . ASP A 1 87 ? 10.667 3.442 -2.810 1.00 91.25 87 ASP A CA 1
ATOM 684 C C . ASP A 1 87 ? 11.020 2.059 -3.382 1.00 91.25 87 ASP A C 1
ATOM 686 O O . ASP A 1 87 ? 12.114 1.866 -3.915 1.00 91.25 87 ASP A O 1
ATOM 690 N N . GLN A 1 88 ? 10.080 1.108 -3.321 1.00 87.12 88 GLN A N 1
ATOM 691 C CA . GLN A 1 88 ? 10.249 -0.230 -3.889 1.00 87.12 88 GLN A CA 1
ATOM 692 C C . GLN A 1 88 ? 10.382 -0.176 -5.412 1.00 87.12 88 GLN A C 1
ATOM 694 O O . GLN A 1 88 ? 11.326 -0.746 -5.956 1.00 87.12 88 GLN A O 1
ATOM 699 N N . PHE A 1 89 ? 9.496 0.554 -6.092 1.00 84.94 89 PHE A N 1
ATOM 700 C CA . PHE A 1 89 ? 9.535 0.693 -7.544 1.00 84.94 89 PHE A CA 1
ATOM 701 C C . PHE A 1 89 ? 10.834 1.350 -8.030 1.00 84.94 89 PHE A C 1
ATOM 703 O O . PHE A 1 89 ? 11.473 0.841 -8.946 1.00 84.94 89 PHE A O 1
ATOM 710 N N . LEU A 1 90 ? 11.278 2.438 -7.391 1.00 81.06 90 LEU A N 1
ATOM 711 C CA . LEU A 1 90 ? 12.542 3.097 -7.739 1.00 81.06 90 LEU A CA 1
ATOM 712 C C . LEU A 1 90 ? 13.750 2.191 -7.483 1.00 81.06 90 LEU A C 1
ATOM 714 O O . LEU A 1 90 ? 14.695 2.188 -8.271 1.00 81.06 90 LEU A O 1
ATOM 718 N N . THR A 1 91 ? 13.711 1.400 -6.409 1.00 82.31 91 THR A N 1
ATOM 719 C CA . THR A 1 91 ? 14.756 0.412 -6.115 1.00 82.31 91 THR A CA 1
ATOM 720 C C . THR A 1 91 ? 14.808 -0.663 -7.197 1.00 82.31 91 THR A C 1
ATOM 722 O O . THR A 1 91 ? 15.887 -0.982 -7.692 1.00 82.31 91 THR A O 1
ATOM 725 N N . GLU A 1 92 ? 13.658 -1.203 -7.594 1.00 77.31 92 GLU A N 1
ATOM 726 C CA . GLU A 1 92 ? 13.576 -2.259 -8.602 1.00 77.31 92 GLU A CA 1
ATOM 727 C C . GLU A 1 92 ? 13.951 -1.749 -10.001 1.00 77.31 92 GLU A C 1
ATOM 729 O O . GLU A 1 92 ? 14.738 -2.382 -10.704 1.00 77.31 92 GLU A O 1
ATOM 734 N N . ALA A 1 93 ? 13.488 -0.557 -10.382 1.00 74.44 93 ALA A N 1
ATOM 735 C CA . ALA A 1 93 ? 13.899 0.103 -11.619 1.00 74.44 93 ALA A CA 1
ATOM 736 C C . ALA A 1 93 ? 15.418 0.363 -11.653 1.00 74.44 93 ALA A C 1
ATOM 738 O O . ALA A 1 93 ? 16.072 0.143 -12.678 1.00 74.44 93 ALA A O 1
ATOM 739 N N . GLY A 1 94 ? 16.001 0.768 -10.519 1.00 68.38 94 GLY A N 1
ATOM 740 C CA . GLY A 1 94 ? 17.448 0.920 -10.367 1.00 68.38 94 GLY A CA 1
ATOM 741 C C . GLY A 1 94 ? 18.198 -0.404 -10.537 1.00 68.38 94 GLY A C 1
ATOM 742 O O . GLY A 1 94 ? 19.181 -0.461 -11.275 1.00 68.38 94 GLY A O 1
ATOM 743 N N . ARG A 1 95 ? 17.706 -1.490 -9.925 1.00 66.38 95 ARG A N 1
ATOM 744 C CA . ARG A 1 95 ? 18.288 -2.834 -10.085 1.00 66.38 95 ARG A CA 1
ATOM 745 C C . ARG A 1 95 ? 18.225 -3.324 -11.525 1.00 66.38 95 ARG A C 1
ATOM 747 O O . ARG A 1 95 ? 19.239 -3.792 -12.032 1.00 66.38 95 ARG A O 1
ATOM 754 N N . ARG A 1 96 ? 17.082 -3.176 -12.202 1.00 63.09 96 ARG A N 1
ATOM 755 C CA . ARG A 1 96 ? 16.942 -3.543 -13.622 1.00 63.09 96 ARG A CA 1
ATOM 756 C C . ARG A 1 96 ? 17.937 -2.787 -14.498 1.00 63.09 96 ARG A C 1
ATOM 758 O O . ARG A 1 96 ? 18.593 -3.398 -15.328 1.00 63.09 96 ARG A O 1
ATOM 765 N N . THR A 1 97 ? 18.123 -1.490 -14.256 1.00 62.22 97 THR A N 1
ATOM 766 C CA . THR A 1 97 ? 19.108 -0.671 -14.987 1.00 62.22 97 THR A CA 1
ATOM 767 C C . THR A 1 97 ? 20.544 -1.168 -14.775 1.00 62.22 97 THR A C 1
ATOM 769 O O . THR A 1 97 ? 21.334 -1.232 -15.722 1.00 62.22 97 THR A O 1
ATOM 772 N N . ALA A 1 98 ? 20.886 -1.559 -13.543 1.00 60.16 98 ALA A N 1
ATOM 773 C CA . ALA A 1 98 ? 22.195 -2.123 -13.233 1.00 60.16 98 ALA A CA 1
ATOM 774 C C . ALA A 1 98 ? 22.412 -3.474 -13.936 1.00 60.16 98 ALA A C 1
ATOM 776 O O . ALA A 1 98 ? 23.463 -3.673 -14.537 1.00 60.16 98 ALA A O 1
ATOM 777 N N . LEU A 1 99 ? 21.414 -4.365 -13.926 1.00 61.91 99 LEU A N 1
ATOM 778 C CA . LEU A 1 99 ? 21.481 -5.667 -14.601 1.00 61.91 99 LEU A CA 1
ATOM 779 C C . LEU A 1 99 ? 21.668 -5.526 -16.118 1.00 61.91 99 LEU A C 1
ATOM 781 O O . LEU A 1 99 ? 22.564 -6.156 -16.670 1.00 61.91 99 LEU A O 1
ATOM 785 N N . THR A 1 100 ? 20.932 -4.620 -16.772 1.00 60.88 100 THR A N 1
ATOM 786 C CA . THR A 1 100 ? 21.124 -4.336 -18.205 1.00 60.88 100 THR A CA 1
ATOM 787 C C . THR A 1 100 ? 22.552 -3.872 -18.513 1.00 60.88 100 THR A C 1
ATOM 789 O O . THR A 1 100 ? 23.110 -4.222 -19.548 1.00 60.88 100 THR A O 1
ATOM 792 N N . SER A 1 101 ? 23.178 -3.110 -17.610 1.00 58.97 101 SER A N 1
ATOM 793 C CA . SER A 1 101 ? 24.571 -2.667 -17.776 1.00 58.97 101 SER A CA 1
ATOM 794 C C . SER A 1 101 ? 25.57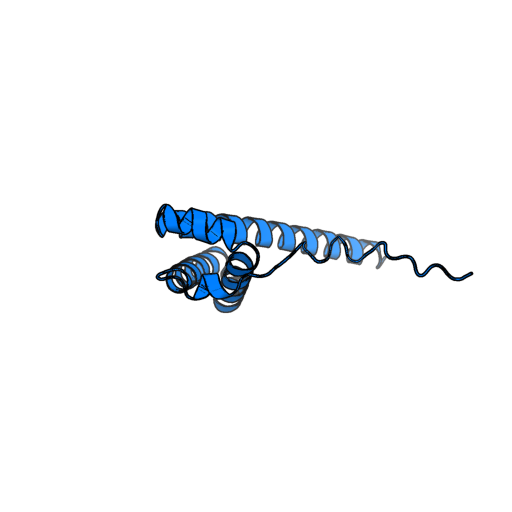4 -3.823 -17.657 1.00 58.97 101 SER A C 1
ATOM 796 O O . SER A 1 101 ? 26.594 -3.816 -18.344 1.00 58.97 101 SER A O 1
ATOM 798 N N . PHE A 1 102 ? 25.287 -4.823 -16.817 1.00 58.50 102 PHE A N 1
ATOM 799 C CA . PHE A 1 102 ? 26.117 -6.024 -16.693 1.00 58.50 102 PHE A CA 1
ATOM 800 C C . PHE A 1 102 ? 25.992 -6.947 -17.908 1.00 58.50 102 PHE A C 1
ATOM 802 O O . PHE A 1 102 ? 27.019 -7.427 -18.379 1.00 58.50 102 PHE A O 1
ATOM 809 N N . ASP A 1 103 ? 24.794 -7.134 -18.467 1.00 53.53 103 ASP A N 1
ATOM 81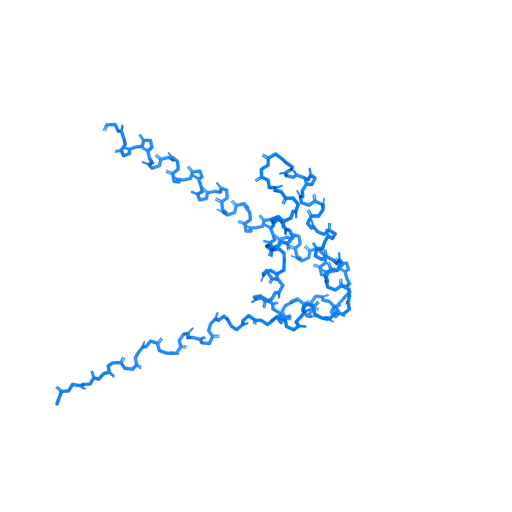0 C CA . ASP A 1 103 ? 24.608 -7.956 -19.674 1.00 53.53 103 ASP A CA 1
ATOM 811 C C . ASP A 1 103 ? 25.312 -7.351 -20.903 1.00 53.53 103 ASP A C 1
ATOM 813 O O . ASP A 1 103 ? 25.882 -8.077 -21.716 1.00 53.53 103 ASP A O 1
ATOM 817 N N . VAL A 1 104 ? 25.358 -6.016 -21.011 1.00 57.28 104 VAL A N 1
ATOM 818 C CA . VAL A 1 104 ? 26.115 -5.318 -22.069 1.00 57.28 104 VAL A CA 1
ATOM 819 C C . VAL A 1 104 ? 27.633 -5.470 -21.891 1.00 57.28 104 VAL A C 1
ATOM 821 O O . VAL A 1 104 ? 28.359 -5.511 -22.880 1.00 57.28 104 VAL A O 1
ATOM 824 N N . LEU A 1 105 ? 28.128 -5.581 -20.653 1.00 51.69 105 LEU A N 1
ATOM 825 C CA . LEU A 1 105 ? 29.556 -5.776 -20.361 1.00 51.69 105 LEU A CA 1
ATOM 826 C C . LEU A 1 105 ? 30.001 -7.246 -20.428 1.00 51.69 105 LEU A C 1
ATOM 828 O O . LEU A 1 105 ? 31.158 -7.508 -20.739 1.00 51.69 105 LEU A O 1
ATOM 832 N N . ALA A 1 106 ? 29.113 -8.197 -20.138 1.00 58.53 106 ALA A N 1
ATOM 833 C CA . ALA A 1 106 ? 29.398 -9.634 -20.183 1.00 58.53 106 ALA A CA 1
ATOM 834 C C . ALA A 1 106 ? 29.220 -10.251 -21.586 1.00 58.53 106 ALA A C 1
ATOM 836 O O . ALA A 1 106 ? 29.557 -11.418 -21.786 1.00 58.53 106 ALA A O 1
ATOM 837 N N . GLY A 1 107 ? 28.690 -9.481 -22.544 1.00 54.22 107 GLY A N 1
ATOM 838 C CA . GLY A 1 107 ? 28.414 -9.896 -23.922 1.00 54.22 107 GLY A CA 1
ATOM 839 C C . GLY A 1 107 ? 29.313 -9.276 -25.003 1.00 54.22 107 GLY A C 1
ATOM 840 O O . GLY A 1 107 ? 28.867 -9.197 -26.147 1.00 54.22 107 GLY A O 1
ATOM 841 N N . ALA A 1 108 ? 30.532 -8.829 -24.672 1.00 46.25 108 ALA A N 1
ATOM 842 C CA . ALA A 1 108 ? 31.515 -8.297 -25.630 1.00 46.25 108 ALA A CA 1
ATOM 843 C C . ALA A 1 108 ? 32.778 -9.167 -25.715 1.00 46.25 108 ALA A C 1
ATOM 845 O O . ALA A 1 108 ? 33.353 -9.479 -24.647 1.00 46.25 108 ALA A O 1
#

Sequence (108 aa):
MTEIETQAYGSAEAAYTDWAVLDEEGVRSVARAVARQFGRDYALTLEEDDAHQEALVILATRGRQARQALAQGTGVLHRWLHQRLRDQFLTEAGRRTALTSFDVLAGA

Foldseek 3Di:
DDPPPPPPPVCVVVFQQALVLCVPPCLLVLLLVLLVVCCVVQVVPDHSVRSSVVLSSVCRRPVVVLVVQVVVHSVSSNVVSNVVSVVVVVVVVVVVVVVVVVVVVVVD

Organism: NCBI:txid67296

Radius of gyration: 18.43 Å; chains: 1; bounding box: 44×47×42 Å

pLDDT: mean 81.38, std 18.3, range [36.19, 98.0]